Protein AF-A0A524I8I8-F1 (afdb_monomer_lite)

Sequence (77 aa):
QSANARELEAAGAAEVLPEDKATPETLAARIFHYLDHAGDLEAMERNLAQLQSPSPAGRIAELCLSLMKAAPKETAP

pLDDT: mean 88.31, std 11.36, range [55.78, 97.88]

Foldseek 3Di:
DVVVQVVLVVLLLDDDDDPVRPDPVSVVVVVVVCVVVVVSNVVSVVSVVVVDDPPPVVVVVVVVVVVVVPDDPPPDD

Radius of gyration: 21.52 Å; chains: 1; bounding box: 40×19×70 Å

Secondary structure (DSSP, 8-state):
-HHHHHHHHHTTS-----GGG--HHHHHHHHHHHHH-HHHHHHHHHHHHHHPPSSHHHHHHHHHHHHHHHSPP----

Structure (mmCIF, N/CA/C/O backbone):
data_AF-A0A524I8I8-F1
#
_entry.id   AF-A0A524I8I8-F1
#
loop_
_atom_site.group_PDB
_atom_site.id
_atom_site.type_symbol
_atom_site.label_atom_id
_atom_site.label_alt_id
_atom_site.label_comp_id
_atom_site.label_asy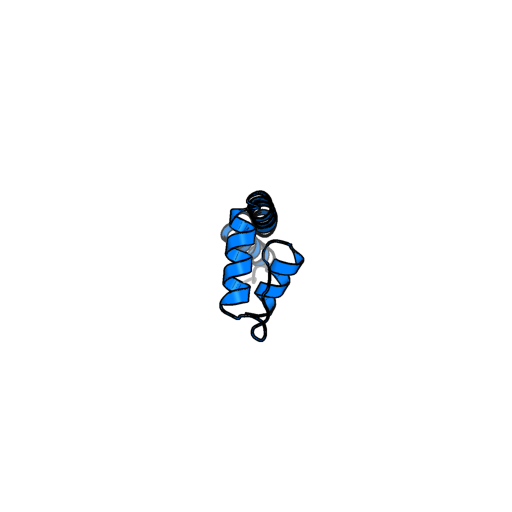m_id
_atom_site.label_entity_id
_atom_site.label_seq_id
_atom_site.pdbx_PDB_ins_code
_atom_site.Cartn_x
_atom_site.Cartn_y
_atom_site.Cartn_z
_atom_site.occupancy
_atom_site.B_iso_or_equiv
_atom_site.auth_seq_id
_atom_site.auth_comp_id
_atom_site.auth_asym_id
_atom_site.auth_atom_id
_atom_site.pdbx_PDB_model_num
ATOM 1 N N . GLN A 1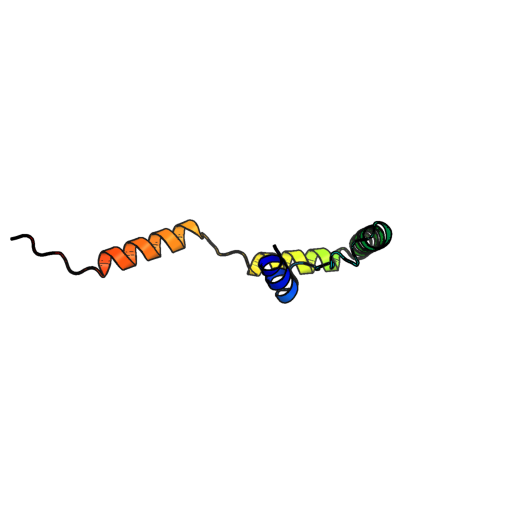 1 ? 7.085 -5.776 7.348 1.00 60.91 1 GLN A N 1
ATOM 2 C CA . GLN A 1 1 ? 6.839 -5.094 6.059 1.00 60.91 1 GLN A CA 1
ATOM 3 C C . GLN A 1 1 ? 6.132 -5.996 5.043 1.00 60.91 1 GLN A C 1
ATOM 5 O O . GLN A 1 1 ? 5.248 -5.514 4.354 1.00 60.91 1 GLN A O 1
ATOM 10 N N . SER A 1 2 ? 6.420 -7.303 4.992 1.00 76.88 2 SER A N 1
ATOM 11 C CA . SER A 1 2 ? 5.774 -8.253 4.065 1.00 76.88 2 SER A CA 1
ATOM 12 C C . SER A 1 2 ? 4.250 -8.392 4.207 1.00 76.88 2 SER A C 1
ATOM 14 O O . SER A 1 2 ? 3.578 -8.596 3.205 1.00 76.88 2 SER A O 1
ATOM 16 N N . ALA A 1 3 ? 3.692 -8.273 5.417 1.00 79.00 3 ALA A N 1
ATOM 17 C CA . ALA A 1 3 ? 2.244 -8.380 5.631 1.00 79.00 3 ALA A CA 1
ATOM 18 C C . ALA A 1 3 ? 1.470 -7.216 4.983 1.00 79.00 3 ALA A C 1
ATOM 20 O O . ALA A 1 3 ? 0.598 -7.458 4.160 1.00 79.00 3 ALA A O 1
ATOM 21 N N . ASN A 1 4 ? 1.853 -5.965 5.269 1.00 82.06 4 ASN A N 1
ATOM 22 C CA . ASN A 1 4 ? 1.213 -4.786 4.669 1.00 82.06 4 ASN A CA 1
ATOM 23 C C . ASN A 1 4 ? 1.347 -4.783 3.141 1.00 82.06 4 ASN A C 1
ATOM 25 O O . ASN A 1 4 ? 0.393 -4.464 2.445 1.00 82.06 4 ASN A O 1
ATOM 29 N N . ALA A 1 5 ? 2.520 -5.162 2.625 1.00 85.75 5 ALA A N 1
ATOM 30 C CA . ALA A 1 5 ? 2.768 -5.247 1.189 1.00 85.75 5 ALA A CA 1
ATOM 31 C C . ALA A 1 5 ? 1.813 -6.239 0.503 1.00 85.75 5 ALA A C 1
ATOM 33 O O . ALA A 1 5 ? 1.202 -5.901 -0.503 1.00 85.75 5 ALA A O 1
ATOM 34 N N . ARG A 1 6 ? 1.623 -7.427 1.091 1.00 87.38 6 ARG A N 1
ATOM 35 C CA . ARG A 1 6 ? 0.703 -8.451 0.570 1.00 87.38 6 ARG A CA 1
ATOM 36 C C . ARG A 1 6 ? -0.761 -8.031 0.642 1.00 87.38 6 ARG A C 1
ATOM 38 O O . ARG A 1 6 ? -1.502 -8.306 -0.288 1.00 87.38 6 ARG A O 1
ATOM 45 N N . GLU A 1 7 ? -1.175 -7.381 1.726 1.00 90.81 7 GLU A N 1
ATOM 46 C CA . GLU A 1 7 ? -2.547 -6.869 1.866 1.00 90.81 7 GLU A CA 1
ATOM 47 C C . GLU A 1 7 ? -2.849 -5.793 0.812 1.00 90.81 7 GLU A C 1
ATOM 49 O O . GLU A 1 7 ? -3.892 -5.826 0.162 1.00 90.81 7 GLU A O 1
ATOM 54 N N . LEU A 1 8 ? -1.908 -4.871 0.580 1.00 92.50 8 LEU A N 1
ATOM 55 C CA . LEU A 1 8 ? -2.044 -3.843 -0.454 1.00 92.50 8 LEU A CA 1
ATOM 56 C C . LEU A 1 8 ? -2.044 -4.443 -1.867 1.00 92.50 8 LEU A C 1
ATOM 58 O O . LEU A 1 8 ? -2.845 -4.029 -2.701 1.00 92.50 8 LEU A O 1
ATOM 62 N N . GLU A 1 9 ? -1.187 -5.430 -2.130 1.00 93.94 9 GLU A N 1
ATOM 63 C CA . GLU A 1 9 ? -1.156 -6.160 -3.402 1.00 93.94 9 GLU A CA 1
ATOM 64 C C . GLU A 1 9 ? -2.458 -6.918 -3.661 1.00 93.94 9 GLU A C 1
ATOM 66 O O . GLU A 1 9 ? -3.031 -6.812 -4.743 1.00 93.94 9 GLU A O 1
ATOM 71 N N . ALA A 1 10 ? -2.970 -7.632 -2.656 1.00 93.06 10 ALA A N 1
ATOM 72 C CA . ALA A 1 10 ? -4.225 -8.371 -2.750 1.00 93.06 10 ALA A CA 1
ATOM 73 C C . ALA A 1 10 ? -5.423 -7.451 -3.028 1.00 93.06 10 ALA A C 1
ATOM 75 O O . ALA A 1 10 ? -6.353 -7.841 -3.731 1.00 93.06 10 ALA A O 1
ATOM 76 N N . ALA A 1 11 ? -5.383 -6.220 -2.515 1.00 93.69 11 ALA A N 1
ATOM 77 C CA . ALA A 1 11 ? -6.373 -5.191 -2.806 1.00 93.69 11 ALA A CA 1
ATOM 78 C C . ALA A 1 11 ? -6.156 -4.488 -4.161 1.00 93.69 11 ALA A C 1
ATOM 80 O O . ALA A 1 11 ? -6.955 -3.632 -4.528 1.00 93.69 11 ALA A O 1
ATOM 81 N N . GLY A 1 12 ? -5.077 -4.788 -4.894 1.00 94.94 12 GLY A N 1
ATOM 82 C CA . GLY A 1 12 ? -4.695 -4.057 -6.106 1.00 94.94 12 GLY A CA 1
ATOM 83 C C . GLY A 1 12 ? -4.347 -2.587 -5.840 1.00 94.94 12 GLY A C 1
ATOM 84 O O . GLY A 1 12 ? -4.466 -1.755 -6.736 1.00 94.94 12 GLY A O 1
ATOM 85 N N . ALA A 1 13 ? -3.982 -2.263 -4.598 1.00 94.75 13 ALA A N 1
ATOM 86 C CA . ALA A 1 13 ? -3.625 -0.931 -4.116 1.00 94.75 13 ALA A CA 1
ATOM 87 C C . ALA A 1 13 ? -2.104 -0.698 -4.094 1.00 94.75 13 ALA A C 1
ATOM 89 O O . ALA A 1 13 ? -1.647 0.406 -3.806 1.00 94.75 13 ALA A O 1
ATOM 90 N N . ALA A 1 14 ? -1.320 -1.737 -4.375 1.00 94.25 14 ALA A N 1
ATOM 91 C CA . ALA A 1 14 ? 0.109 -1.652 -4.607 1.00 94.25 14 ALA A CA 1
ATOM 92 C C . ALA A 1 14 ? 0.558 -2.784 -5.530 1.00 94.25 14 ALA A C 1
ATOM 94 O O . ALA A 1 14 ? -0.095 -3.818 -5.644 1.00 94.25 14 ALA A O 1
ATOM 95 N N . GLU A 1 15 ? 1.723 -2.603 -6.129 1.00 93.06 15 GLU A N 1
ATOM 96 C CA . GLU A 1 15 ? 2.492 -3.691 -6.708 1.00 93.06 15 GLU A CA 1
ATOM 97 C C . GLU A 1 15 ? 3.638 -4.052 -5.764 1.00 93.06 15 GLU A C 1
ATOM 99 O O . GLU A 1 15 ? 4.313 -3.165 -5.232 1.00 93.06 15 GLU A O 1
ATOM 104 N N . VAL A 1 16 ? 3.890 -5.346 -5.575 1.00 92.75 16 VAL A N 1
ATOM 105 C CA . VAL A 1 16 ? 5.007 -5.816 -4.757 1.00 92.75 16 VAL A CA 1
ATOM 106 C C . VAL A 1 16 ? 6.121 -6.325 -5.650 1.00 92.75 16 VAL A C 1
ATOM 108 O O . VAL A 1 16 ? 5.968 -7.305 -6.374 1.00 92.75 16 VAL A O 1
ATOM 111 N N . LEU A 1 17 ? 7.280 -5.678 -5.542 1.00 92.31 17 LEU A N 1
ATOM 112 C CA . LEU A 1 17 ? 8.511 -6.150 -6.158 1.00 92.31 17 LEU A CA 1
ATOM 113 C C . LEU A 1 17 ? 9.320 -6.952 -5.125 1.00 92.31 17 LEU A C 1
ATOM 115 O O . LEU A 1 17 ? 9.752 -6.378 -4.121 1.00 92.31 17 LEU A O 1
ATOM 119 N N . PRO A 1 18 ? 9.524 -8.267 -5.331 1.00 90.75 18 PRO A N 1
ATOM 120 C CA . PRO A 1 18 ? 10.400 -9.068 -4.484 1.00 90.75 18 PRO A CA 1
ATOM 121 C C . PRO A 1 18 ? 11.828 -8.511 -4.456 1.00 90.75 18 PRO A C 1
ATOM 123 O O . PRO A 1 18 ? 12.326 -8.018 -5.466 1.00 90.75 18 PRO A O 1
ATOM 126 N N . GLU A 1 19 ? 12.496 -8.608 -3.307 1.00 91.31 19 GLU A N 1
ATOM 127 C CA . GLU A 1 19 ? 13.831 -8.027 -3.094 1.00 91.31 19 GLU A CA 1
ATOM 128 C C . GLU A 1 19 ? 14.885 -8.594 -4.057 1.00 91.31 19 GLU A C 1
ATOM 130 O O . GLU A 1 19 ? 15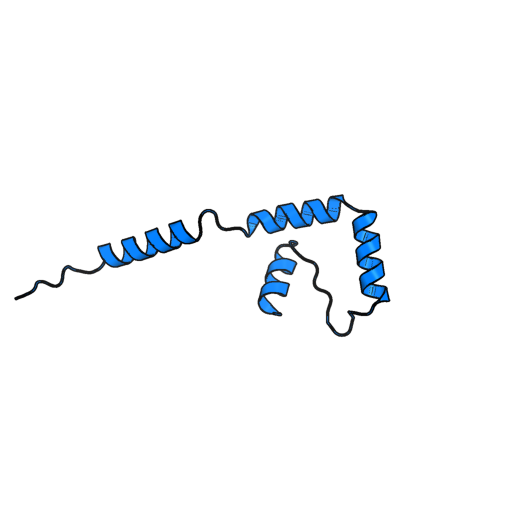.702 -7.851 -4.593 1.00 91.31 19 GLU A O 1
ATOM 135 N N . ASP A 1 20 ? 14.805 -9.888 -4.368 1.00 93.75 20 ASP A N 1
ATOM 136 C CA . ASP A 1 20 ? 15.669 -10.570 -5.339 1.00 93.75 20 ASP A CA 1
ATOM 137 C C . ASP A 1 20 ? 15.460 -10.098 -6.790 1.00 93.75 20 ASP A C 1
ATOM 139 O O . ASP A 1 20 ? 16.285 -10.375 -7.660 1.00 93.75 20 ASP A O 1
ATOM 143 N N . LYS A 1 21 ? 14.374 -9.362 -7.051 1.00 92.69 21 LYS A N 1
ATOM 144 C CA . LYS A 1 21 ? 14.022 -8.783 -8.355 1.00 92.69 21 LYS A CA 1
ATOM 145 C C . LYS A 1 21 ? 14.083 -7.256 -8.366 1.00 92.69 21 LYS A C 1
ATOM 147 O O . LYS A 1 21 ? 13.855 -6.651 -9.412 1.00 92.69 21 LYS A O 1
ATOM 152 N N . ALA A 1 22 ? 14.401 -6.621 -7.239 1.00 93.00 22 ALA A N 1
ATOM 153 C CA . ALA A 1 22 ? 14.445 -5.170 -7.090 1.00 93.00 22 ALA A CA 1
ATOM 154 C C . ALA A 1 22 ? 15.737 -4.560 -7.662 1.00 93.00 22 ALA A C 1
ATOM 156 O O . ALA A 1 22 ? 16.493 -3.884 -6.966 1.00 93.00 22 ALA A O 1
ATOM 157 N N . THR A 1 23 ? 16.004 -4.806 -8.947 1.00 96.81 23 THR A N 1
ATOM 158 C CA . THR A 1 23 ? 17.158 -4.230 -9.649 1.00 96.81 23 THR A CA 1
ATOM 159 C C . THR A 1 23 ? 16.853 -2.813 -10.150 1.00 96.81 23 THR A C 1
ATOM 161 O O . THR A 1 23 ? 15.681 -2.473 -10.358 1.00 96.81 23 THR A O 1
ATOM 164 N N . PRO A 1 24 ? 17.882 -1.982 -10.403 1.00 97.50 24 PRO A N 1
ATOM 165 C CA . PRO A 1 24 ? 17.694 -0.656 -10.989 1.00 97.50 24 PRO A CA 1
ATOM 166 C C . PRO A 1 24 ? 16.904 -0.678 -12.304 1.00 97.50 24 PRO A C 1
ATOM 168 O O . PRO A 1 24 ? 16.037 0.165 -12.517 1.00 97.50 24 PRO A O 1
ATOM 171 N N . GLU A 1 25 ? 17.157 -1.662 -13.165 1.00 97.88 25 GLU A N 1
ATOM 172 C CA . GLU A 1 25 ? 16.500 -1.811 -14.467 1.00 97.88 25 GLU A CA 1
ATOM 173 C C . GLU A 1 25 ? 15.022 -2.149 -14.300 1.00 97.88 25 GLU A C 1
ATOM 175 O O . GLU A 1 25 ? 14.169 -1.568 -14.971 1.00 97.88 25 GLU A O 1
ATOM 180 N N . THR A 1 26 ? 14.712 -3.060 -13.375 1.00 96.69 26 THR A N 1
ATOM 181 C CA . THR A 1 26 ? 13.331 -3.454 -13.089 1.00 96.69 26 THR A CA 1
ATOM 182 C C . THR A 1 26 ? 12.552 -2.270 -12.528 1.00 96.69 26 THR A C 1
ATOM 184 O O . THR A 1 26 ? 11.442 -1.993 -12.978 1.00 96.69 26 THR A O 1
ATOM 187 N N . LEU A 1 27 ? 13.154 -1.508 -11.613 1.00 95.75 27 LEU A N 1
ATOM 188 C CA . LEU A 1 27 ? 12.534 -0.309 -11.061 1.00 95.75 27 LEU A CA 1
ATOM 189 C C . LEU A 1 27 ? 12.307 0.767 -12.136 1.00 95.75 27 LEU A C 1
ATOM 191 O O . LEU A 1 27 ? 11.209 1.314 -12.226 1.00 95.75 27 LEU A O 1
ATOM 195 N N . ALA A 1 28 ? 13.307 1.036 -12.981 1.00 97.06 28 ALA A N 1
ATOM 196 C CA . ALA A 1 28 ? 13.184 1.993 -14.079 1.00 97.06 28 ALA A CA 1
ATOM 197 C C . ALA A 1 28 ? 12.063 1.595 -15.049 1.00 97.06 28 ALA A C 1
ATOM 199 O O . ALA A 1 28 ? 11.245 2.434 -15.422 1.00 97.06 28 ALA A O 1
ATOM 200 N N . ALA A 1 29 ? 11.973 0.310 -15.402 1.00 96.69 29 ALA A N 1
ATOM 201 C CA . ALA A 1 29 ? 10.919 -0.204 -16.268 1.00 96.69 29 ALA A CA 1
ATOM 202 C C . ALA A 1 29 ? 9.517 0.007 -15.674 1.00 96.69 29 ALA A C 1
ATOM 204 O O . ALA A 1 29 ? 8.612 0.412 -16.401 1.00 96.69 29 ALA A O 1
ATOM 205 N N . ARG A 1 30 ? 9.323 -0.208 -14.361 1.00 95.44 30 ARG A N 1
ATOM 206 C CA . ARG A 1 30 ? 8.027 0.065 -13.706 1.00 95.44 30 ARG A CA 1
ATOM 207 C C . ARG A 1 30 ? 7.694 1.555 -13.695 1.00 95.44 30 ARG A C 1
ATOM 209 O O . ARG A 1 30 ? 6.551 1.912 -13.954 1.00 95.44 30 ARG A O 1
ATOM 216 N N . ILE A 1 31 ? 8.676 2.425 -13.457 1.00 94.81 31 ILE A N 1
ATOM 217 C CA . ILE A 1 31 ? 8.466 3.880 -13.520 1.00 94.81 31 ILE A CA 1
ATOM 218 C C . ILE A 1 31 ? 7.996 4.286 -14.921 1.00 94.81 31 ILE A C 1
ATOM 220 O O . ILE A 1 31 ? 6.973 4.954 -15.039 1.00 94.81 31 ILE A O 1
ATOM 224 N N . PHE A 1 32 ? 8.690 3.849 -15.976 1.00 97.12 32 PHE A N 1
ATOM 225 C CA . PHE A 1 32 ? 8.285 4.154 -17.352 1.00 97.12 32 PHE A CA 1
ATOM 226 C C . PHE A 1 32 ? 6.913 3.573 -17.701 1.00 97.12 32 PHE A C 1
ATOM 228 O O . PHE A 1 32 ? 6.100 4.279 -18.288 1.00 97.12 32 P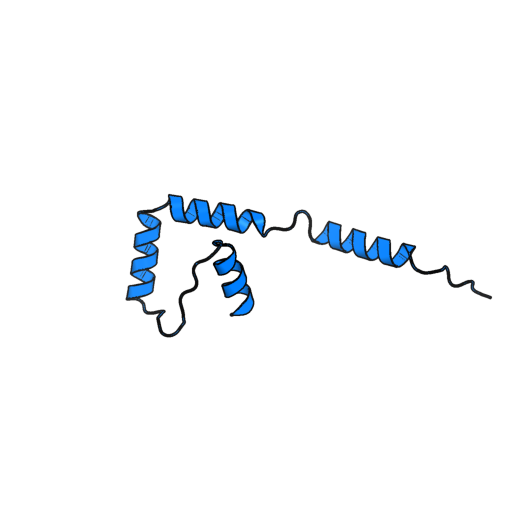HE A O 1
ATOM 235 N N . HIS A 1 33 ? 6.614 2.343 -17.267 1.00 95.69 33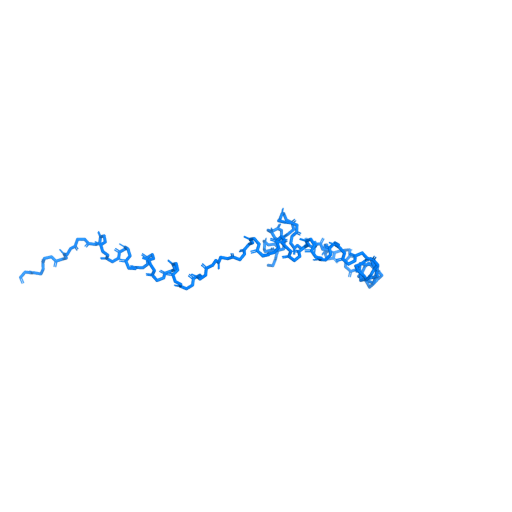 HIS A N 1
ATOM 236 C CA . HIS A 1 33 ? 5.284 1.751 -17.433 1.00 95.69 33 HIS A CA 1
ATOM 237 C C . HIS A 1 33 ? 4.189 2.676 -16.900 1.00 95.69 33 HIS A C 1
ATOM 239 O O . HIS A 1 33 ? 3.259 2.999 -17.631 1.00 95.69 33 HIS A O 1
ATOM 245 N N . TYR A 1 34 ? 4.307 3.147 -15.657 1.00 95.25 34 TYR A N 1
ATOM 246 C CA . TYR A 1 34 ? 3.278 3.995 -15.051 1.00 95.25 34 TYR A CA 1
ATOM 247 C C . TYR A 1 34 ? 3.232 5.423 -15.614 1.00 95.25 34 TYR A C 1
ATOM 249 O O . TYR A 1 34 ? 2.175 6.049 -15.560 1.00 95.25 34 TYR A O 1
ATOM 257 N N . LEU A 1 35 ? 4.333 5.932 -16.180 1.00 94.50 35 LEU A N 1
ATOM 258 C CA . LEU A 1 35 ? 4.316 7.196 -16.926 1.00 94.50 35 LEU A CA 1
ATOM 259 C C . LEU A 1 35 ? 3.477 7.083 -18.207 1.00 94.50 35 LEU A C 1
ATOM 261 O O . LEU A 1 35 ? 2.748 8.017 -18.536 1.00 94.50 35 LEU A O 1
ATOM 265 N N . ASP A 1 36 ? 3.540 5.937 -18.885 1.00 96.69 36 ASP A N 1
ATOM 266 C CA . ASP A 1 36 ? 2.781 5.683 -20.115 1.00 96.69 36 ASP A CA 1
ATOM 267 C C . ASP A 1 36 ? 1.343 5.193 -19.845 1.00 96.69 36 ASP A C 1
ATOM 269 O O . ASP A 1 36 ? 0.461 5.348 -20.690 1.00 96.69 36 ASP A O 1
ATOM 273 N N . HIS A 1 37 ? 1.080 4.638 -18.656 1.00 94.62 37 HIS A N 1
ATOM 274 C CA . HIS A 1 37 ? -0.200 4.028 -18.272 1.00 94.62 37 HIS A CA 1
ATOM 275 C C . HIS A 1 37 ? -0.784 4.674 -17.010 1.00 94.62 37 HIS A C 1
ATOM 277 O O . HIS A 1 37 ? -1.052 4.007 -16.011 1.00 94.62 37 HIS A O 1
ATOM 283 N N . ALA A 1 38 ? -1.029 5.986 -17.054 1.00 92.25 38 ALA A N 1
ATOM 284 C CA . ALA A 1 38 ? -1.570 6.736 -15.913 1.00 92.25 38 ALA A CA 1
ATOM 285 C C . ALA A 1 38 ? -2.874 6.137 -15.336 1.00 92.25 38 ALA A C 1
ATOM 287 O O . ALA A 1 38 ? -3.094 6.185 -14.127 1.00 92.25 38 ALA A O 1
ATOM 288 N N . GLY A 1 39 ? -3.707 5.504 -16.173 1.00 96.25 39 GLY A N 1
ATOM 289 C CA . GLY A 1 39 ? -4.935 4.833 -15.730 1.00 96.25 39 GLY A CA 1
ATOM 290 C C . GLY A 1 39 ? -4.702 3.685 -14.738 1.00 96.25 39 GLY A C 1
ATOM 291 O O . GLY A 1 39 ? -5.560 3.441 -13.886 1.00 96.25 39 GLY A O 1
ATOM 292 N N . ASP A 1 40 ? -3.541 3.026 -14.791 1.00 94.56 40 ASP A N 1
ATOM 293 C CA . ASP A 1 40 ? -3.167 1.976 -13.839 1.00 94.56 40 ASP A CA 1
ATOM 294 C C . ASP A 1 40 ? -2.900 2.573 -12.448 1.00 94.56 40 ASP A C 1
ATOM 296 O O . ASP A 1 40 ? -3.331 2.012 -11.439 1.00 94.56 40 ASP A O 1
ATOM 300 N N . LEU A 1 41 ? -2.260 3.750 -12.384 1.00 93.06 41 LEU A N 1
ATOM 301 C CA . LEU A 1 41 ? -2.056 4.482 -11.128 1.00 93.06 41 LEU A CA 1
ATOM 302 C C . LEU A 1 41 ? -3.381 4.970 -10.540 1.00 93.06 41 LEU A C 1
ATOM 304 O O . LEU A 1 41 ? -3.607 4.827 -9.341 1.00 93.06 41 LEU A O 1
ATOM 308 N N . GLU A 1 42 ? -4.285 5.491 -11.371 1.00 95.44 42 GLU A N 1
ATOM 309 C CA . GLU A 1 42 ? -5.608 5.911 -10.902 1.00 95.44 42 GLU A CA 1
ATOM 310 C C . GLU A 1 42 ? -6.431 4.730 -10.369 1.00 95.44 42 GLU A C 1
ATOM 312 O O . GLU A 1 42 ? -7.175 4.860 -9.396 1.00 95.44 42 GLU A O 1
ATOM 317 N N . ALA A 1 43 ? -6.331 3.558 -11.005 1.00 95.69 43 ALA A N 1
ATOM 318 C CA . ALA A 1 43 ? -6.977 2.349 -10.509 1.00 95.69 43 ALA A CA 1
ATOM 319 C C . ALA A 1 43 ? -6.402 1.936 -9.149 1.00 95.69 43 ALA A C 1
ATOM 321 O O . ALA A 1 43 ? -7.167 1.647 -8.227 1.00 95.69 43 ALA A O 1
ATOM 322 N N . MET A 1 44 ? -5.076 1.983 -9.008 1.00 95.31 44 MET A N 1
ATOM 323 C CA . MET A 1 44 ? -4.384 1.701 -7.753 1.00 95.31 44 MET A CA 1
ATOM 324 C C . MET A 1 44 ? -4.807 2.672 -6.636 1.00 95.31 44 MET A C 1
ATOM 326 O O . MET A 1 44 ? -5.106 2.237 -5.524 1.00 95.31 44 MET A O 1
ATOM 330 N N . GLU A 1 45 ? -4.931 3.967 -6.936 1.00 94.38 45 GLU A N 1
ATOM 331 C CA . GLU A 1 45 ? -5.421 4.985 -5.997 1.00 94.38 45 GLU A CA 1
ATOM 332 C C . GLU A 1 45 ? -6.870 4.719 -5.561 1.00 94.38 45 GLU A C 1
ATOM 334 O O . GLU A 1 45 ? -7.179 4.733 -4.365 1.00 94.38 45 GLU A O 1
ATOM 339 N N . ARG A 1 46 ? -7.766 4.416 -6.510 1.00 95.25 46 ARG A N 1
ATOM 340 C CA . ARG A 1 46 ? -9.167 4.079 -6.202 1.00 95.25 46 ARG A CA 1
ATOM 341 C C . ARG A 1 46 ? -9.279 2.843 -5.314 1.00 95.25 46 ARG A C 1
ATOM 343 O O . ARG A 1 46 ? -10.129 2.813 -4.426 1.00 95.25 46 ARG A O 1
ATOM 350 N N . ASN A 1 47 ? -8.439 1.838 -5.540 1.00 94.88 47 ASN A N 1
ATOM 351 C CA . ASN A 1 47 ? -8.398 0.635 -4.714 1.00 94.88 47 ASN A CA 1
ATOM 352 C C . ASN A 1 47 ? -7.861 0.941 -3.308 1.00 94.88 47 ASN A C 1
ATOM 354 O O . ASN A 1 47 ? -8.441 0.503 -2.315 1.00 94.88 47 ASN A O 1
ATOM 358 N N . LEU A 1 48 ? -6.813 1.763 -3.204 1.00 93.25 48 LEU A N 1
ATOM 359 C CA . LEU A 1 48 ? -6.263 2.202 -1.921 1.00 93.25 48 LEU A CA 1
ATOM 360 C C . LEU A 1 48 ? -7.299 2.961 -1.081 1.00 93.25 48 LEU A C 1
ATOM 362 O O . LEU A 1 48 ? -7.381 2.755 0.131 1.00 93.25 48 LEU A O 1
ATOM 366 N N . ALA A 1 49 ? -8.122 3.803 -1.712 1.00 91.31 49 ALA A N 1
ATOM 367 C CA . ALA A 1 49 ? -9.178 4.547 -1.030 1.00 91.31 49 ALA A CA 1
ATOM 368 C C . ALA A 1 49 ? -10.194 3.629 -0.323 1.00 91.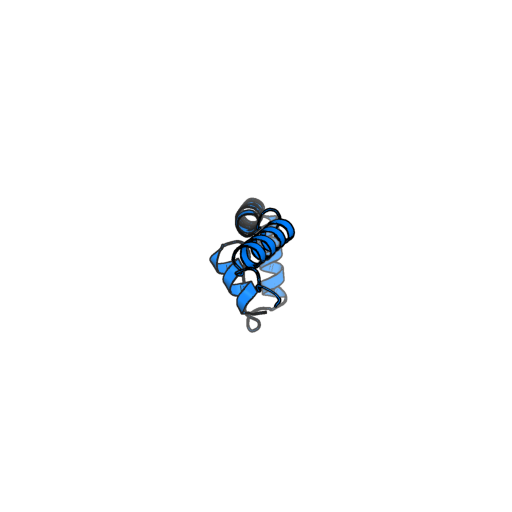31 49 ALA A C 1
ATOM 370 O O . ALA A 1 49 ? -10.718 3.991 0.727 1.00 91.31 49 ALA A O 1
ATOM 371 N N . GLN A 1 50 ? -10.433 2.419 -0.840 1.00 87.44 50 GLN A N 1
ATOM 372 C CA . GLN A 1 50 ? -11.357 1.454 -0.227 1.00 87.44 50 GLN A CA 1
ATOM 373 C C . GLN A 1 50 ? -10.805 0.834 1.064 1.00 87.44 50 GLN A C 1
ATOM 375 O O . GLN A 1 50 ? -11.578 0.408 1.921 1.00 87.44 50 GLN A O 1
ATOM 380 N N . LEU A 1 51 ? -9.479 0.803 1.227 1.00 86.81 51 LEU A N 1
ATOM 381 C CA . LEU A 1 51 ? -8.826 0.324 2.447 1.00 86.81 51 LEU A CA 1
ATOM 382 C C . LEU A 1 51 ? -8.830 1.373 3.567 1.00 86.81 51 LEU A C 1
ATOM 384 O O . LEU A 1 51 ? -8.565 1.049 4.728 1.00 86.81 51 LEU A O 1
ATOM 388 N N . GLN A 1 52 ? -9.121 2.636 3.250 1.00 84.94 52 GLN A N 1
ATOM 389 C CA . GLN A 1 52 ? -9.182 3.693 4.249 1.00 84.94 52 GLN A CA 1
ATOM 390 C C . GLN A 1 52 ? -10.432 3.522 5.118 1.00 84.94 52 GLN A C 1
ATOM 392 O O . GLN A 1 52 ? -11.564 3.563 4.640 1.00 84.94 52 GLN A O 1
ATOM 397 N N . SER A 1 53 ? -10.249 3.378 6.434 1.00 80.50 53 SER A N 1
ATOM 398 C CA . SER A 1 53 ? -11.385 3.446 7.356 1.00 80.50 53 SER A CA 1
ATOM 399 C C . SER A 1 53 ? -11.812 4.905 7.534 1.00 80.50 53 SER A C 1
ATOM 401 O O . SER A 1 53 ? -10.982 5.720 7.946 1.00 80.50 53 SER A O 1
ATOM 403 N N . PRO A 1 54 ? -13.098 5.249 7.354 1.00 75.44 54 PRO A N 1
ATOM 404 C CA . PRO A 1 54 ? -13.590 6.564 7.735 1.00 75.44 54 PRO A CA 1
ATOM 405 C C . PRO A 1 54 ? -13.486 6.723 9.259 1.00 75.44 54 PRO A C 1
ATOM 407 O O . PRO A 1 54 ? -13.896 5.839 10.014 1.00 75.44 54 PRO A O 1
ATOM 410 N N . SER A 1 55 ? -12.901 7.840 9.703 1.00 84.88 55 SER A N 1
ATOM 411 C CA . SER A 1 55 ? -12.748 8.232 11.115 1.00 84.88 55 SER A CA 1
ATOM 412 C C . SER A 1 55 ? -12.257 7.103 12.047 1.00 84.88 55 SER A C 1
ATOM 414 O O . SER A 1 55 ? -12.982 6.673 12.950 1.00 84.88 55 SER A O 1
ATOM 416 N N . PRO A 1 56 ? -11.019 6.600 11.874 1.00 86.44 56 PRO A N 1
ATOM 417 C CA . PRO A 1 56 ? -10.511 5.488 12.679 1.00 86.44 56 PRO A CA 1
ATOM 418 C C . PRO A 1 56 ? -10.512 5.820 14.178 1.00 86.44 56 PRO A C 1
ATOM 420 O O . PRO A 1 56 ? -10.931 5.003 14.993 1.00 86.44 56 PRO A O 1
ATOM 423 N N . ALA A 1 57 ? -10.139 7.051 14.540 1.00 91.06 57 ALA A N 1
ATOM 424 C CA . ALA A 1 57 ? -10.187 7.522 15.921 1.00 91.06 57 ALA A CA 1
ATOM 425 C C . ALA A 1 57 ? -11.618 7.549 16.486 1.00 91.06 57 ALA A C 1
ATOM 427 O O . ALA A 1 57 ? -11.825 7.149 17.629 1.00 91.06 57 ALA A O 1
ATOM 428 N N . GLY A 1 58 ? -12.606 7.965 15.683 1.00 92.12 58 GLY A N 1
ATOM 429 C CA . GLY A 1 58 ? -14.014 7.970 16.085 1.00 92.12 58 GLY A CA 1
ATOM 430 C C . GLY A 1 58 ? -14.529 6.564 16.385 1.00 92.12 58 GLY A C 1
ATOM 431 O O . GLY A 1 58 ? -15.081 6.333 17.456 1.00 92.12 58 GLY A O 1
ATOM 432 N N . ARG A 1 59 ? -14.250 5.598 15.502 1.00 91.50 59 ARG A N 1
ATOM 433 C CA . ARG A 1 59 ? -14.637 4.189 15.700 1.00 91.50 59 ARG A CA 1
ATOM 434 C C . ARG A 1 59 ? -13.992 3.575 16.943 1.00 91.50 59 ARG A C 1
ATOM 436 O O . ARG A 1 59 ? -14.641 2.824 17.666 1.00 91.50 59 ARG A O 1
ATOM 443 N N . ILE A 1 60 ? -12.726 3.907 17.211 1.00 93.69 60 ILE A N 1
ATOM 444 C CA . ILE A 1 60 ? -12.034 3.477 18.435 1.00 93.69 60 ILE A CA 1
ATOM 445 C C . ILE A 1 60 ? -12.709 4.089 19.668 1.00 93.69 60 ILE A C 1
ATOM 447 O O . ILE A 1 60 ? -12.989 3.375 20.629 1.00 93.69 60 ILE A O 1
ATOM 451 N N . ALA A 1 61 ? -13.007 5.390 19.641 1.00 93.69 61 ALA A N 1
ATOM 452 C CA . ALA A 1 61 ? -13.678 6.067 20.747 1.00 93.69 61 ALA A CA 1
ATOM 453 C C . ALA A 1 61 ? -15.071 5.472 21.024 1.00 93.69 61 ALA A C 1
ATOM 455 O O . ALA A 1 61 ? -15.398 5.190 22.177 1.00 93.69 61 ALA A O 1
ATOM 456 N N . GLU A 1 62 ? -15.867 5.218 19.983 1.00 94.06 62 GLU A N 1
ATOM 457 C CA . GLU A 1 62 ? -17.175 4.561 20.088 1.00 94.06 62 GLU A CA 1
ATOM 458 C C . GLU A 1 62 ? -17.071 3.164 20.702 1.00 94.06 62 GLU A C 1
ATOM 460 O O . GLU A 1 62 ? -17.835 2.831 21.613 1.00 94.06 62 GLU A O 1
ATOM 465 N N . LEU A 1 63 ? -16.094 2.368 20.258 1.00 93.12 63 LEU A N 1
ATOM 466 C CA . LEU A 1 63 ? -15.835 1.046 20.816 1.00 93.12 63 LEU A CA 1
ATOM 467 C C . LEU A 1 63 ? -15.499 1.136 22.309 1.00 93.12 63 LEU A C 1
ATOM 469 O O . LEU A 1 63 ? -16.142 0.459 23.112 1.00 93.12 63 LEU A O 1
ATOM 473 N N . CYS A 1 64 ? -14.565 2.006 22.701 1.00 95.00 64 CYS A N 1
ATOM 474 C CA . CYS A 1 64 ? -14.206 2.214 24.105 1.00 95.00 64 CYS A CA 1
ATOM 475 C C . CYS A 1 64 ? -15.427 2.594 24.954 1.00 95.00 64 CYS A C 1
ATOM 477 O O . CYS A 1 64 ? -15.658 2.003 26.009 1.00 95.00 64 CYS A O 1
ATOM 479 N N . LEU A 1 65 ? -16.252 3.529 24.475 1.00 95.06 65 LEU A N 1
ATOM 480 C CA . LEU A 1 65 ? -17.477 3.936 25.166 1.00 95.06 65 LEU A CA 1
ATOM 481 C C . LEU A 1 65 ? -18.499 2.794 25.270 1.00 95.06 65 LEU A C 1
ATOM 483 O O . LEU A 1 65 ? -19.177 2.676 26.290 1.00 95.06 65 LEU A O 1
ATOM 487 N N . SER A 1 66 ? -18.624 1.948 24.243 1.00 94.31 66 SER A N 1
ATOM 488 C CA . SER A 1 66 ? -19.525 0.787 24.266 1.00 94.31 66 SER A CA 1
ATOM 489 C C . SER A 1 66 ? -19.111 -0.246 25.320 1.00 94.31 66 SER A C 1
ATOM 491 O O . SER A 1 66 ? -19.960 -0.733 26.066 1.00 94.31 66 SER A O 1
ATOM 493 N N . LEU A 1 67 ? -17.806 -0.503 25.456 1.00 93.62 67 LEU A N 1
ATOM 494 C CA . LEU A 1 67 ? -17.255 -1.426 26.447 1.00 93.62 67 LEU A CA 1
ATOM 495 C C . LEU A 1 67 ? -17.457 -0.900 27.873 1.00 93.62 67 LEU A C 1
ATOM 497 O O . LEU A 1 67 ? -17.833 -1.659 28.761 1.00 93.62 67 LEU A O 1
ATOM 501 N N . MET A 1 68 ? -17.293 0.410 28.082 1.00 90.88 68 MET A N 1
ATOM 502 C CA . MET A 1 68 ? -17.558 1.050 29.377 1.00 90.88 68 MET A CA 1
ATOM 503 C C . MET A 1 68 ? -19.037 0.982 29.778 1.00 90.88 68 MET A C 1
ATOM 505 O O . MET A 1 68 ? -19.345 0.816 30.954 1.00 90.88 68 MET A O 1
ATOM 509 N N . LYS A 1 69 ? -19.963 1.092 28.816 1.00 83.38 69 LYS A N 1
ATOM 510 C CA . LYS A 1 69 ? -21.411 0.970 29.064 1.00 83.38 69 LYS A CA 1
ATOM 511 C C . LYS A 1 69 ? -21.851 -0.464 29.371 1.00 83.38 69 LYS A C 1
ATOM 513 O O . LYS A 1 69 ? -22.867 -0.643 30.035 1.00 83.38 69 LYS A O 1
ATOM 518 N N . ALA A 1 70 ? -21.121 -1.462 28.874 1.00 65.25 70 ALA A N 1
ATOM 519 C CA . ALA A 1 70 ? -21.410 -2.878 29.096 1.00 65.25 70 ALA A CA 1
ATOM 520 C C . ALA A 1 70 ? -20.863 -3.414 30.433 1.00 65.25 70 ALA A C 1
ATOM 522 O O . ALA A 1 70 ? -21.216 -4.525 30.829 1.00 65.25 70 ALA A O 1
ATOM 523 N N . ALA A 1 71 ? -20.029 -2.648 31.143 1.00 60.31 71 ALA A N 1
ATOM 524 C CA . ALA A 1 71 ? -19.580 -3.012 32.479 1.00 60.31 71 ALA A CA 1
ATOM 525 C C . ALA A 1 71 ? -20.749 -2.878 33.479 1.00 60.31 71 ALA A C 1
ATOM 527 O O . ALA A 1 71 ? -21.335 -1.793 33.582 1.00 60.31 71 ALA A O 1
ATOM 528 N N . PRO A 1 72 ? -21.108 -3.936 34.237 1.00 58.53 72 PRO A N 1
ATOM 529 C CA . PRO A 1 72 ? -22.003 -3.788 35.375 1.00 58.53 72 PRO A CA 1
ATOM 530 C C . PRO A 1 72 ? -21.425 -2.714 36.295 1.00 58.53 72 PRO A C 1
ATOM 532 O O . PRO A 1 72 ? -20.234 -2.752 36.606 1.00 58.53 72 PRO A O 1
ATOM 535 N N . LYS A 1 73 ? -22.252 -1.752 36.719 1.00 60.81 73 LYS A N 1
ATOM 536 C CA . LYS A 1 73 ? -21.864 -0.827 37.787 1.00 60.81 73 LYS A CA 1
ATOM 537 C C . LYS A 1 73 ? -21.407 -1.673 38.968 1.00 60.81 73 LYS A C 1
ATOM 539 O O . LYS A 1 73 ? -22.210 -2.421 39.521 1.00 60.81 73 LYS A O 1
ATOM 544 N N . GLU A 1 74 ? -20.138 -1.551 39.331 1.00 63.78 74 GLU A N 1
ATOM 545 C CA . GLU A 1 74 ? -19.637 -2.063 40.594 1.00 63.78 74 GLU A CA 1
ATOM 546 C C . GLU A 1 74 ? -20.459 -1.366 41.684 1.00 63.78 74 GLU A C 1
ATOM 548 O O . GLU A 1 74 ? -20.389 -0.147 41.868 1.00 63.78 74 GLU A O 1
ATOM 553 N N . THR A 1 75 ? -21.370 -2.109 42.309 1.00 57.81 75 THR A N 1
ATOM 554 C CA . THR A 1 75 ? -22.105 -1.631 43.474 1.00 57.81 75 THR A CA 1
ATOM 555 C C . THR A 1 75 ? -21.088 -1.520 44.596 1.00 57.81 75 THR A C 1
ATOM 557 O O . THR A 1 75 ? -20.742 -2.524 45.217 1.00 57.81 75 THR A O 1
ATOM 560 N N . ALA A 1 76 ? -20.554 -0.315 44.786 1.00 55.78 76 ALA A N 1
ATOM 561 C CA . ALA A 1 76 ? -19.724 0.003 45.934 1.00 55.78 76 ALA A CA 1
ATOM 562 C C . ALA A 1 76 ? -20.529 -0.249 47.231 1.00 55.78 76 ALA A C 1
ATOM 564 O O . ALA A 1 76 ? -21.720 0.088 47.251 1.00 55.78 76 ALA A O 1
ATOM 565 N N . PRO A 1 77 ? -19.918 -0.875 48.256 1.00 56.34 77 PRO A N 1
ATOM 566 C CA . PRO A 1 77 ? -20.553 -1.152 49.545 1.00 56.34 77 PRO A CA 1
ATOM 567 C C . PRO A 1 77 ? -20.841 0.114 50.362 1.00 56.34 77 PRO A C 1
ATOM 569 O O . PRO A 1 77 ? -20.140 1.134 50.162 1.00 56.34 77 PRO A O 1
#